Protein AF-A0A914CHH0-F1 (afdb_monomer)

Secondary structure (DSSP, 8-state):
---EEEEEEEEEE-SSSSS-EEEEEEEEETTSSEEEEEEESS-EEEEEEBSS-EEEEEEE--SSSEEEEEEEEEETTEEEEEEEEEE-----------------------

pLDDT: mean 72.58, std 15.63, range [42.34, 90.56]

Radius of gyration: 21.9 Å; Cα contacts (8 Å, |Δi|>4): 207; chains: 1; bounding box: 82×36×34 Å

Mean predicted aligned error: 11.81 Å

Nearest PDB structures (foldseek):
  5yow-assembly1_A  TM=8.477E-01  e=6.515E-06  Heartland virus
  7a4a-assembly1_A  TM=8.007E-01  e=4.940E-06  Ancylostoma ceylanicum
  6egu-assembly1_C  TM=7.907E-01  e=1.905E-04  Rift Valley fever virus
  6egu-assembly1_B  TM=7.911E-01  e=3.500E-04  Rift Valley fever virus
  8ilq-assembly1_B  TM=7.565E-01  e=2.654E-04  Severe fever with thrombocytopenia syndrome virus

Organism: NCBI:txid290746

Sequence (110 aa):
MNSCKLTTGKLEDCTRYKKGAVLLAICITDFGNTMFHVDCDSVFIGMVCDSTPIEKDIPLHFDESYVNENSIARCLAYSQEFSLKAYLHIVPKTILHRTTHKCNGAKRRD

Foldseek 3Di:
DWDWDKDWDAWDECPPDPFAIWIWIWIATPPAWWWKWKDKPQDIDIDTHGHDGDIDTDGDDDPDQWAWIWMWIDTDPDIDIDTHTDGYDDDPPDPPPPPPPPPPDDDDDD

Structure (mmCIF, N/CA/C/O backbone):
data_AF-A0A914CHH0-F1
#
_entry.id   AF-A0A914CHH0-F1
#
loop_
_atom_site.group_PDB
_atom_site.id
_atom_site.type_symbol
_atom_site.label_atom_id
_atom_site.label_alt_id
_atom_site.label_comp_id
_atom_site.label_asym_id
_atom_site.label_entity_id
_atom_site.label_seq_id
_atom_site.pdbx_PDB_ins_code
_atom_site.Cartn_x
_atom_site.Cartn_y
_atom_site.Cartn_z
_atom_site.occupancy
_atom_site.B_iso_or_equiv
_atom_site.auth_seq_id
_atom_site.auth_comp_id
_atom_site.auth_asym_id
_atom_site.auth_atom_id
_atom_site.pdbx_PDB_model_num
ATOM 1 N N . MET A 1 1 ? 18.769 -0.475 -15.862 1.00 45.31 1 MET A N 1
ATOM 2 C CA . MET A 1 1 ? 18.091 -1.016 -14.666 1.00 45.31 1 MET A CA 1
ATOM 3 C C . MET A 1 1 ? 16.700 -0.441 -14.698 1.00 45.31 1 MET A C 1
ATOM 5 O O . MET A 1 1 ? 16.580 0.762 -14.827 1.00 45.31 1 MET A O 1
ATOM 9 N N . ASN A 1 2 ? 15.696 -1.301 -14.698 1.00 52.78 2 ASN A N 1
ATOM 10 C CA . ASN A 1 2 ? 14.317 -0.945 -14.983 1.00 52.78 2 ASN A CA 1
ATOM 11 C C . ASN A 1 2 ? 13.552 -1.029 -13.670 1.00 52.78 2 ASN A C 1
ATOM 13 O O . ASN A 1 2 ? 13.123 -2.118 -13.337 1.00 52.78 2 ASN A O 1
ATOM 17 N N . SER A 1 3 ? 13.471 0.028 -12.867 1.00 64.88 3 SER A N 1
ATOM 18 C CA . SER A 1 3 ? 12.973 -0.126 -11.494 1.00 64.88 3 SER A CA 1
ATOM 19 C C . SER A 1 3 ? 11.561 0.419 -11.327 1.00 64.88 3 SER A C 1
ATOM 21 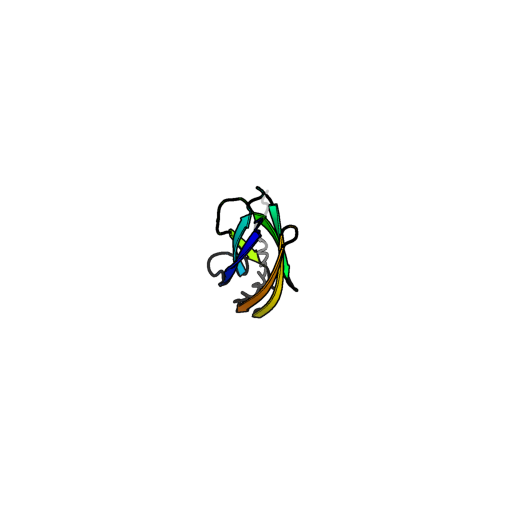O O . SER A 1 3 ? 11.239 1.501 -11.804 1.00 64.88 3 SER A O 1
ATOM 23 N N . CYS A 1 4 ? 10.716 -0.346 -10.640 1.00 64.75 4 CYS A N 1
ATOM 24 C CA . CYS A 1 4 ? 9.456 0.143 -10.102 1.00 64.75 4 CYS A CA 1
ATOM 25 C C . CYS A 1 4 ? 9.549 0.026 -8.585 1.00 64.75 4 CYS A C 1
ATOM 27 O O . CYS A 1 4 ? 9.773 -1.069 -8.063 1.00 64.75 4 CYS A O 1
ATOM 29 N N . LYS A 1 5 ? 9.466 1.155 -7.881 1.00 69.88 5 LYS A N 1
ATOM 30 C CA . LYS A 1 5 ? 9.661 1.199 -6.430 1.00 69.88 5 LYS A CA 1
ATOM 31 C C . LYS A 1 5 ? 8.420 1.761 -5.770 1.00 69.88 5 LYS A C 1
ATOM 33 O O . LYS A 1 5 ? 8.020 2.879 -6.083 1.00 69.88 5 LYS A O 1
ATOM 38 N N . LEU A 1 6 ? 7.879 1.004 -4.822 1.00 67.81 6 LEU A N 1
ATOM 39 C CA . LEU A 1 6 ? 6.895 1.498 -3.878 1.00 67.81 6 LEU A CA 1
ATOM 40 C C . LEU A 1 6 ? 7.596 1.795 -2.558 1.00 67.81 6 LEU A C 1
ATOM 42 O O . LEU A 1 6 ? 8.346 0.976 -2.030 1.00 67.81 6 LEU A O 1
ATOM 46 N N . THR A 1 7 ? 7.357 2.981 -2.021 1.00 68.50 7 THR A N 1
ATOM 47 C CA . THR A 1 7 ? 7.631 3.258 -0.613 1.00 68.50 7 THR A CA 1
ATOM 48 C C . THR A 1 7 ? 6.288 3.490 0.051 1.00 68.50 7 THR A C 1
ATOM 50 O O . THR A 1 7 ? 5.631 4.496 -0.209 1.00 68.50 7 THR A O 1
ATOM 53 N N . THR A 1 8 ? 5.856 2.518 0.849 1.00 62.53 8 THR A N 1
ATOM 54 C CA . THR A 1 8 ? 4.643 2.623 1.659 1.00 62.53 8 THR A CA 1
ATOM 55 C C . THR A 1 8 ? 4.938 3.510 2.862 1.00 62.53 8 THR A C 1
ATOM 57 O O . THR A 1 8 ? 5.848 3.232 3.644 1.00 62.53 8 THR A O 1
ATOM 60 N N . GLY A 1 9 ? 4.196 4.598 2.981 1.00 59.09 9 GLY A N 1
ATOM 61 C CA . GLY A 1 9 ? 4.167 5.482 4.130 1.00 59.09 9 GLY A CA 1
ATOM 62 C C . GLY A 1 9 ? 3.208 4.990 5.213 1.00 59.09 9 GLY A C 1
ATOM 63 O O . GLY A 1 9 ? 2.696 3.869 5.181 1.00 59.09 9 GLY A O 1
ATOM 64 N N . LYS A 1 10 ? 3.020 5.835 6.226 1.00 61.97 10 LYS A N 1
ATOM 65 C CA . LYS A 1 10 ? 2.214 5.530 7.410 1.00 61.97 10 LYS A CA 1
ATOM 66 C C . LYS A 1 10 ? 0.732 5.423 7.047 1.00 61.97 10 LYS A C 1
ATOM 68 O O . LYS A 1 10 ? 0.247 6.160 6.195 1.00 61.97 10 LYS A O 1
ATOM 73 N N . LEU A 1 11 ? 0.033 4.531 7.743 1.00 64.25 11 LEU A N 1
ATOM 74 C CA . LEU A 1 11 ? -1.422 4.546 7.832 1.00 64.25 11 LEU A CA 1
ATOM 75 C C . LEU A 1 11 ? -1.828 5.577 8.880 1.00 64.25 11 LEU A C 1
ATOM 77 O O . LEU A 1 11 ? -1.443 5.451 10.044 1.00 64.25 11 LEU A O 1
ATOM 81 N N . GLU A 1 12 ? -2.586 6.587 8.468 1.00 64.00 12 GLU A N 1
ATOM 82 C CA . GLU A 1 12 ? -3.092 7.616 9.375 1.00 64.00 12 GLU A CA 1
ATOM 83 C C . GLU A 1 12 ? -4.603 7.498 9.578 1.00 64.00 12 GLU A C 1
ATOM 85 O O . GLU A 1 12 ? -5.364 7.192 8.653 1.00 64.00 12 GLU A O 1
ATOM 90 N N . ASP A 1 13 ? -5.022 7.750 10.819 1.00 56.88 13 ASP A N 1
ATOM 91 C CA . ASP A 1 13 ? -6.421 7.776 11.219 1.00 56.88 13 ASP A CA 1
ATOM 92 C C . ASP A 1 13 ? -7.060 9.118 10.842 1.00 56.88 13 ASP A C 1
ATOM 94 O O . ASP A 1 13 ? -6.611 10.201 11.241 1.00 56.88 13 ASP A O 1
ATOM 98 N N . CYS A 1 14 ? -8.122 9.063 10.044 1.00 54.34 14 CYS A N 1
ATOM 99 C CA . CYS A 1 14 ? -8.774 10.248 9.522 1.00 54.34 14 CYS A CA 1
ATOM 100 C C . CYS A 1 14 ? -9.786 10.827 10.513 1.00 54.34 14 CYS A C 1
ATOM 102 O O . CYS A 1 14 ? -10.997 10.708 10.348 1.00 54.34 14 CYS A O 1
ATOM 104 N N . THR A 1 15 ? -9.307 11.622 11.467 1.00 44.28 15 THR A N 1
ATOM 105 C CA . THR A 1 15 ? -10.185 12.574 12.177 1.00 44.28 15 THR A CA 1
ATOM 106 C C . THR A 1 15 ? -10.683 13.711 11.266 1.00 44.28 15 THR A C 1
ATOM 108 O O . THR A 1 15 ? -11.690 14.348 11.573 1.00 44.28 15 THR A O 1
ATOM 111 N N . ARG A 1 16 ? -10.027 13.965 10.118 1.00 42.34 16 ARG A N 1
ATOM 112 C CA . ARG A 1 16 ? -10.378 15.049 9.170 1.00 42.34 16 ARG A CA 1
ATOM 113 C C . ARG A 1 16 ? -11.186 14.632 7.943 1.00 42.34 16 ARG A C 1
ATOM 115 O O . ARG A 1 16 ? -11.924 15.459 7.410 1.00 42.34 16 ARG A O 1
ATOM 122 N N . TYR A 1 17 ? -11.083 13.387 7.493 1.00 43.91 17 TYR A N 1
ATOM 123 C CA . TYR A 1 17 ? -11.809 12.902 6.323 1.00 43.91 17 TYR A CA 1
ATOM 124 C C . TYR A 1 17 ? -12.835 11.878 6.788 1.00 43.91 17 TYR A C 1
ATOM 126 O O . TYR A 1 17 ? -12.502 10.936 7.487 1.00 43.91 17 TYR A O 1
ATOM 134 N N . LYS A 1 18 ? -14.098 12.010 6.375 1.00 52.25 18 LYS A N 1
ATOM 135 C CA . LYS A 1 18 ? -15.151 10.994 6.593 1.00 52.25 18 LYS A CA 1
ATOM 136 C C . LYS A 1 18 ? -14.877 9.677 5.824 1.00 52.25 18 LYS A C 1
ATOM 138 O O . LYS A 1 18 ? -15.809 9.053 5.324 1.00 52.25 18 LYS A O 1
ATOM 143 N N . LYS A 1 19 ? -13.609 9.311 5.627 1.00 53.72 19 LYS A N 1
ATOM 144 C CA . LYS A 1 19 ? -13.100 8.295 4.707 1.00 53.72 19 LYS A CA 1
ATOM 145 C C . LYS A 1 19 ? -11.930 7.542 5.353 1.00 53.72 19 LYS A C 1
ATOM 147 O O . LYS A 1 19 ? -10.788 7.837 5.044 1.00 53.72 19 LYS A O 1
ATOM 152 N N . GLY A 1 20 ? -12.251 6.574 6.211 1.00 63.66 20 GLY A N 1
ATOM 153 C CA . GLY A 1 20 ? -11.388 5.432 6.547 1.00 63.66 20 GLY A CA 1
ATOM 154 C C . GLY A 1 20 ? -9.927 5.734 6.902 1.00 63.66 20 GLY A C 1
ATOM 155 O O . GLY A 1 20 ? -9.617 6.761 7.496 1.00 63.66 20 GLY A O 1
ATOM 156 N N . ALA A 1 21 ? -9.048 4.794 6.563 1.00 75.81 21 ALA A N 1
ATOM 157 C CA . ALA A 1 21 ? -7.606 4.918 6.743 1.00 75.81 21 ALA A CA 1
ATOM 158 C C . ALA A 1 21 ? -6.954 5.369 5.430 1.00 75.81 21 ALA A C 1
ATOM 160 O O . ALA A 1 21 ? -7.476 5.062 4.361 1.00 75.81 21 ALA A O 1
ATOM 161 N N . VAL A 1 22 ? -5.823 6.073 5.473 1.00 77.50 22 VAL A N 1
ATOM 162 C CA . VAL A 1 22 ? -5.115 6.505 4.252 1.00 77.50 22 VAL A CA 1
ATOM 163 C C . VAL A 1 22 ? -3.750 5.845 4.184 1.00 77.50 22 VAL A C 1
ATOM 165 O O . VAL A 1 22 ? -2.980 5.921 5.136 1.00 77.50 22 VAL A O 1
ATOM 168 N N . LEU A 1 23 ? -3.452 5.210 3.051 1.00 79.75 23 LEU A N 1
ATOM 169 C CA . LEU A 1 23 ? -2.111 4.757 2.713 1.00 79.75 23 LEU A CA 1
ATOM 170 C C . LEU A 1 23 ? -1.405 5.860 1.931 1.00 79.75 23 LEU A C 1
ATOM 172 O O . LEU A 1 23 ? -1.810 6.186 0.815 1.00 79.75 23 LEU A O 1
ATOM 176 N N . LEU A 1 24 ? -0.333 6.392 2.509 1.00 80.81 24 LEU A N 1
ATOM 177 C CA . LEU A 1 24 ? 0.609 7.243 1.792 1.00 80.81 24 LEU A CA 1
ATOM 178 C C . LEU A 1 24 ? 1.508 6.346 0.944 1.00 80.81 24 LEU A C 1
ATOM 180 O O . LEU A 1 24 ? 2.126 5.421 1.465 1.00 80.81 24 LEU A O 1
ATOM 184 N N . ALA A 1 25 ? 1.582 6.576 -0.359 1.00 80.25 25 ALA A N 1
ATOM 185 C CA . ALA A 1 25 ? 2.413 5.777 -1.250 1.00 80.25 25 ALA A CA 1
ATOM 186 C C . ALA A 1 25 ? 3.202 6.671 -2.202 1.00 80.25 25 ALA A C 1
ATOM 188 O O . ALA A 1 25 ? 2.628 7.507 -2.894 1.00 80.25 25 ALA A O 1
ATOM 189 N N . ILE A 1 26 ? 4.515 6.453 -2.281 1.00 83.06 26 ILE A N 1
ATOM 190 C CA . ILE A 1 26 ? 5.349 7.020 -3.344 1.00 83.06 26 ILE A CA 1
ATOM 191 C C . ILE A 1 26 ? 5.657 5.897 -4.319 1.00 83.06 26 ILE A C 1
ATOM 193 O O . ILE A 1 26 ? 6.270 4.895 -3.940 1.00 83.06 26 ILE A O 1
ATOM 197 N N . CYS A 1 27 ? 5.239 6.079 -5.567 1.00 82.25 27 CYS A N 1
ATOM 198 C CA . CYS A 1 27 ? 5.499 5.135 -6.639 1.00 82.25 27 CYS A CA 1
ATOM 199 C C . CYS A 1 27 ? 6.200 5.824 -7.810 1.00 82.25 27 CYS A C 1
ATOM 201 O O . CYS A 1 27 ? 5.752 6.876 -8.259 1.00 82.25 27 CYS A O 1
ATOM 203 N N . ILE A 1 28 ? 7.288 5.222 -8.293 1.00 84.00 28 ILE A N 1
ATOM 204 C CA . ILE A 1 28 ? 8.132 5.748 -9.377 1.00 84.00 28 ILE A CA 1
ATOM 205 C C . ILE A 1 28 ? 8.383 4.628 -10.385 1.00 84.00 28 ILE A C 1
ATOM 207 O O . ILE A 1 28 ? 8.636 3.488 -9.981 1.00 84.00 28 ILE A O 1
ATOM 211 N N . THR A 1 29 ? 8.338 4.952 -11.677 1.00 84.88 29 THR A N 1
ATOM 212 C CA . THR A 1 29 ? 8.648 4.031 -12.780 1.00 84.88 29 THR A CA 1
ATOM 213 C C . THR A 1 29 ? 9.426 4.731 -13.895 1.00 84.88 29 THR A C 1
ATOM 215 O O . THR A 1 29 ? 9.104 5.847 -14.298 1.00 84.88 29 THR A O 1
ATOM 218 N N . ASP A 1 30 ? 10.423 4.040 -14.445 1.00 84.25 30 ASP A N 1
ATOM 219 C CA . ASP A 1 30 ? 11.242 4.533 -15.562 1.00 84.25 30 ASP A CA 1
ATOM 220 C C . ASP A 1 30 ? 10.601 4.258 -16.944 1.00 84.25 30 ASP A C 1
ATOM 222 O O . ASP A 1 30 ? 11.146 4.632 -17.980 1.00 84.25 30 ASP A O 1
ATOM 226 N N . PHE A 1 31 ? 9.439 3.593 -16.977 1.00 78.44 31 PHE A N 1
ATOM 227 C CA . PHE A 1 31 ? 8.769 3.119 -18.200 1.00 78.44 31 PHE A CA 1
ATOM 228 C C . PHE A 1 31 ? 7.620 4.012 -18.692 1.00 78.44 31 PHE A C 1
ATOM 230 O O . PHE A 1 31 ? 6.874 3.626 -19.593 1.00 78.44 31 PHE A O 1
ATOM 237 N N . GLY A 1 32 ? 7.448 5.194 -18.096 1.00 82.19 32 GLY A N 1
ATOM 238 C CA . GLY A 1 32 ? 6.245 6.007 -18.274 1.00 82.19 32 GLY A CA 1
ATOM 239 C C . GLY A 1 32 ? 5.064 5.467 -17.463 1.00 82.19 32 GLY A C 1
ATOM 240 O O . GLY A 1 32 ? 5.240 4.674 -16.538 1.00 82.19 32 GLY A O 1
ATOM 241 N N . ASN A 1 33 ? 3.846 5.904 -17.790 1.00 85.81 33 ASN A N 1
ATOM 242 C CA . ASN A 1 33 ? 2.666 5.622 -16.969 1.00 85.81 33 ASN A CA 1
ATOM 243 C C . ASN A 1 33 ? 2.390 4.114 -16.855 1.00 85.81 33 ASN A C 1
ATOM 245 O O . ASN A 1 33 ? 1.989 3.472 -17.824 1.00 85.81 33 ASN A O 1
ATOM 249 N N . THR A 1 34 ? 2.577 3.556 -15.661 1.00 88.00 34 THR A N 1
ATOM 250 C CA . THR A 1 34 ? 2.472 2.115 -15.384 1.00 88.00 34 THR A CA 1
ATOM 251 C C . THR A 1 34 ? 1.475 1.867 -14.260 1.00 88.00 34 THR A C 1
ATOM 253 O O . THR A 1 34 ? 1.417 2.639 -13.309 1.00 88.00 34 THR A O 1
ATOM 256 N N . MET A 1 35 ? 0.686 0.795 -14.338 1.00 88.81 35 MET A N 1
ATOM 257 C CA . MET A 1 35 ? -0.220 0.420 -13.251 1.00 88.81 35 MET A CA 1
ATOM 258 C C . MET A 1 35 ? 0.514 -0.360 -12.164 1.00 88.81 35 MET A C 1
ATOM 260 O O . MET A 1 35 ? 1.224 -1.326 -12.449 1.00 88.81 35 MET A O 1
ATOM 264 N N . PHE A 1 36 ? 0.289 0.043 -10.923 1.00 87.75 36 PHE A N 1
ATOM 265 C CA . PHE A 1 36 ? 0.799 -0.595 -9.727 1.00 87.75 36 PHE A CA 1
ATOM 266 C C . PHE A 1 36 ? -0.373 -1.133 -8.922 1.00 87.75 36 PHE A C 1
ATOM 268 O O . PHE A 1 36 ? -1.329 -0.407 -8.649 1.00 87.75 36 PHE A O 1
ATOM 275 N N . HIS A 1 37 ? -0.293 -2.403 -8.548 1.00 89.81 37 HIS A N 1
ATOM 276 C CA . HIS A 1 37 ? -1.313 -3.072 -7.757 1.00 89.81 37 HIS A CA 1
ATOM 277 C C . HIS A 1 37 ? -0.779 -3.351 -6.360 1.00 89.81 37 HIS A C 1
ATOM 279 O O . HIS A 1 37 ? 0.344 -3.825 -6.210 1.00 89.81 37 HIS A O 1
ATOM 285 N N . VAL A 1 38 ? -1.574 -3.071 -5.340 1.00 87.69 38 VAL A N 1
ATOM 286 C CA . VAL A 1 38 ? -1.306 -3.495 -3.968 1.00 87.69 38 VAL A CA 1
ATOM 287 C C . VAL A 1 38 ? -2.417 -4.450 -3.579 1.00 87.69 38 VAL A C 1
ATOM 289 O O . VAL A 1 38 ? -3.591 -4.090 -3.636 1.00 87.69 38 VAL A O 1
ATOM 292 N N . ASP A 1 39 ? -2.017 -5.663 -3.236 1.00 89.88 39 ASP A N 1
ATOM 293 C CA . ASP A 1 39 ? -2.896 -6.764 -2.874 1.00 89.88 39 ASP A CA 1
ATOM 294 C C . ASP A 1 39 ? -2.686 -7.068 -1.388 1.00 89.88 39 ASP A C 1
ATOM 296 O O . ASP A 1 39 ? -1.594 -7.479 -0.989 1.00 89.88 39 ASP A O 1
ATOM 300 N N . CYS A 1 40 ? -3.692 -6.776 -0.571 1.00 85.75 40 CYS A N 1
ATOM 301 C CA . CYS A 1 40 ? -3.753 -7.099 0.851 1.00 85.75 40 CYS A CA 1
ATOM 302 C C . CYS A 1 40 ? -4.895 -8.098 1.078 1.00 85.75 40 CYS A C 1
ATOM 304 O O . CYS A 1 40 ? -5.794 -8.209 0.246 1.00 85.75 40 CYS A O 1
ATOM 306 N N . ASP A 1 41 ? -4.914 -8.765 2.231 1.00 86.19 41 ASP A N 1
ATOM 307 C CA . ASP A 1 41 ? -5.957 -9.746 2.551 1.00 86.19 41 ASP A CA 1
ATOM 308 C C . ASP A 1 41 ? -7.370 -9.130 2.531 1.00 86.19 41 ASP A C 1
ATOM 310 O O . ASP A 1 41 ? -8.320 -9.772 2.079 1.00 86.19 41 ASP A O 1
ATOM 314 N N . SER A 1 42 ? -7.516 -7.878 2.985 1.00 82.56 42 SER A N 1
ATOM 315 C CA . SER A 1 42 ? -8.812 -7.184 3.034 1.00 82.56 42 SER A CA 1
ATOM 316 C C . SER A 1 42 ? -9.036 -6.151 1.927 1.00 82.56 42 SER A C 1
ATOM 318 O O . SER A 1 42 ? -10.183 -5.779 1.660 1.00 82.56 42 SER A O 1
ATOM 320 N N . VAL A 1 43 ? -7.974 -5.665 1.274 1.00 82.75 43 VAL A N 1
ATOM 321 C CA . VAL A 1 43 ? -8.057 -4.547 0.321 1.00 82.75 43 VAL A CA 1
ATOM 322 C C . VAL A 1 43 ? -7.216 -4.772 -0.929 1.00 82.75 43 VAL A C 1
ATOM 324 O O . VAL A 1 43 ? -6.061 -5.179 -0.867 1.00 82.75 43 VAL A O 1
ATOM 327 N N . PHE A 1 44 ? -7.779 -4.399 -2.078 1.00 87.38 44 PHE A N 1
ATOM 328 C CA . PHE A 1 44 ? -7.066 -4.340 -3.350 1.00 87.38 44 PHE A CA 1
ATOM 329 C C . PHE A 1 44 ? -7.027 -2.902 -3.865 1.00 87.38 44 PHE A C 1
ATOM 331 O O . PHE A 1 44 ? -8.051 -2.216 -3.916 1.00 87.38 44 PHE A O 1
ATOM 338 N N . ILE A 1 45 ? -5.846 -2.448 -4.277 1.00 87.12 45 ILE A N 1
ATOM 339 C CA . ILE A 1 45 ? -5.599 -1.071 -4.699 1.00 87.12 45 ILE A CA 1
ATOM 340 C C . ILE A 1 45 ? -4.905 -1.069 -6.058 1.00 87.12 45 ILE A C 1
ATOM 342 O O . ILE A 1 45 ? -3.908 -1.760 -6.249 1.00 87.12 45 ILE A O 1
ATOM 346 N N . GLY A 1 46 ? -5.375 -0.226 -6.978 1.00 88.00 46 GLY A N 1
ATOM 347 C CA . GLY A 1 46 ? -4.663 0.116 -8.209 1.00 88.00 46 GLY A CA 1
ATOM 348 C C . GLY A 1 46 ? -4.269 1.592 -8.223 1.00 88.00 46 GLY A C 1
ATOM 349 O O . GLY A 1 46 ? -5.104 2.454 -7.950 1.00 88.00 46 GLY A O 1
ATOM 350 N N . MET A 1 47 ? -3.017 1.900 -8.561 1.00 86.88 47 MET A N 1
ATOM 351 C CA . MET A 1 47 ? -2.544 3.271 -8.764 1.00 86.88 47 MET A CA 1
ATOM 352 C C . MET A 1 47 ? -1.684 3.379 -10.026 1.00 86.88 47 MET A C 1
ATOM 354 O O . MET A 1 47 ? -0.867 2.509 -10.311 1.00 86.88 47 MET A O 1
ATOM 358 N N . VAL A 1 48 ? -1.838 4.465 -10.785 1.00 87.75 48 VAL A N 1
ATOM 359 C CA . VAL A 1 48 ? -0.913 4.787 -11.885 1.00 87.75 48 VAL A CA 1
ATOM 360 C C . VAL A 1 48 ? 0.367 5.352 -11.278 1.00 87.75 48 VAL A C 1
ATOM 362 O O . VAL A 1 48 ? 0.289 6.282 -10.482 1.00 87.75 48 VAL A O 1
ATOM 365 N N . CYS A 1 49 ? 1.525 4.851 -11.672 1.00 86.44 49 CYS A N 1
ATOM 366 C CA . CYS A 1 49 ? 2.829 5.428 -11.371 1.00 86.44 49 CYS A CA 1
ATOM 367 C C . CYS A 1 49 ? 3.394 6.083 -12.618 1.00 86.44 49 CYS A C 1
ATOM 369 O O . CYS A 1 49 ? 3.154 5.608 -13.727 1.00 86.44 49 CYS A O 1
ATOM 371 N N . ASP A 1 50 ? 4.159 7.145 -12.430 1.00 86.75 50 ASP A N 1
ATOM 372 C CA . ASP A 1 50 ? 4.844 7.860 -13.495 1.00 86.75 50 ASP A CA 1
ATOM 373 C C . ASP A 1 50 ? 6.329 8.037 -13.128 1.00 86.75 50 ASP A C 1
ATOM 375 O O . ASP A 1 50 ? 6.825 7.469 -12.149 1.00 86.75 50 ASP A O 1
ATOM 379 N N . SER A 1 51 ? 7.065 8.775 -13.954 1.00 85.25 51 SER A N 1
ATOM 380 C CA . SER A 1 51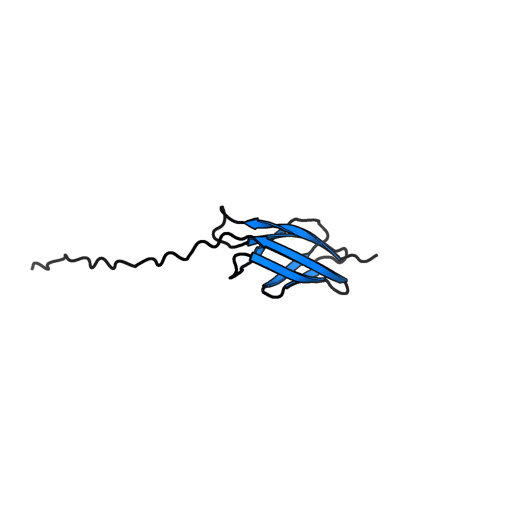 ? 8.489 9.043 -13.738 1.00 85.25 51 SER A CA 1
ATOM 381 C C . SER A 1 51 ? 8.761 10.073 -12.638 1.00 85.25 51 SER A C 1
ATOM 383 O O . SER A 1 51 ? 9.919 10.371 -12.350 1.00 85.25 51 SER A O 1
ATOM 385 N N . THR A 1 52 ? 7.728 10.674 -12.045 1.00 83.44 52 THR A N 1
ATOM 386 C CA . THR A 1 52 ? 7.852 11.688 -11.002 1.00 83.44 52 THR A CA 1
ATOM 387 C C . THR A 1 52 ? 7.485 11.088 -9.640 1.00 83.44 52 THR A C 1
ATOM 389 O O . THR A 1 52 ? 6.395 10.552 -9.459 1.00 83.44 52 THR A O 1
ATOM 392 N N . PRO A 1 53 ? 8.362 11.186 -8.626 1.00 79.12 53 PRO A N 1
ATOM 393 C CA . PRO A 1 53 ? 8.027 10.768 -7.271 1.00 79.12 53 PRO A CA 1
ATOM 394 C C . PRO A 1 53 ? 6.961 11.690 -6.681 1.00 79.12 53 PRO A C 1
ATOM 396 O O . PRO A 1 53 ? 7.274 12.750 -6.143 1.00 79.12 53 PRO A O 1
ATOM 399 N N . ILE A 1 54 ? 5.701 11.284 -6.785 1.00 78.50 54 ILE A N 1
ATOM 400 C CA . ILE A 1 54 ? 4.569 11.980 -6.177 1.00 78.50 54 ILE A CA 1
ATOM 401 C C . ILE A 1 54 ? 3.996 11.083 -5.085 1.00 78.50 54 ILE A C 1
ATOM 403 O O . ILE A 1 54 ? 3.696 9.912 -5.326 1.00 78.50 54 ILE A O 1
ATOM 407 N N . GLU A 1 55 ? 3.855 11.642 -3.886 1.00 82.50 55 GLU A N 1
ATOM 408 C CA . GLU A 1 55 ? 3.130 11.001 -2.794 1.00 82.50 55 GLU A CA 1
ATOM 409 C C . GLU A 1 55 ? 1.632 11.001 -3.104 1.00 82.50 55 GLU A C 1
ATOM 411 O O . GLU A 1 55 ? 1.063 12.014 -3.520 1.00 82.50 55 GLU A O 1
ATOM 416 N N . LYS A 1 56 ? 1.005 9.837 -2.952 1.00 81.44 56 LYS A N 1
ATOM 417 C CA . LYS A 1 56 ? -0.417 9.635 -3.212 1.00 81.44 56 LYS A CA 1
ATOM 418 C C . LYS A 1 56 ? -1.116 9.186 -1.945 1.00 81.44 56 LYS A C 1
ATOM 420 O O . LYS A 1 56 ? -0.711 8.199 -1.333 1.00 81.44 56 LYS A O 1
ATOM 425 N N . ASP A 1 57 ? -2.209 9.873 -1.645 1.00 82.00 57 ASP A N 1
ATOM 426 C CA . ASP A 1 57 ? -3.129 9.530 -0.570 1.00 82.00 57 ASP A CA 1
ATOM 427 C C . ASP A 1 57 ? -4.158 8.540 -1.105 1.00 82.00 57 ASP A C 1
ATOM 429 O O . ASP A 1 57 ? -5.028 8.897 -1.909 1.00 82.00 57 ASP A O 1
ATOM 433 N N . ILE A 1 58 ? -4.066 7.286 -0.671 1.00 81.06 58 ILE A N 1
ATOM 434 C CA . ILE A 1 58 ? -4.978 6.242 -1.123 1.00 81.06 58 ILE A CA 1
ATOM 435 C C . ILE A 1 58 ? -5.939 5.878 0.008 1.00 81.06 58 ILE A C 1
ATOM 437 O O . ILE A 1 58 ? -5.504 5.307 1.011 1.00 81.06 58 ILE A O 1
ATOM 441 N N . PRO A 1 59 ? -7.240 6.202 -0.116 1.00 78.31 59 PRO A N 1
ATOM 442 C CA . PRO A 1 59 ? -8.210 5.869 0.912 1.00 78.31 59 PRO A CA 1
ATOM 443 C C . PRO A 1 59 ? -8.469 4.362 0.924 1.00 78.31 59 PRO A C 1
ATOM 445 O O . PRO A 1 59 ? -8.803 3.768 -0.101 1.00 78.31 59 PRO A O 1
ATOM 448 N N . LEU A 1 60 ? -8.372 3.775 2.108 1.00 79.88 60 LEU A N 1
ATOM 449 C CA . LEU A 1 60 ? -8.625 2.374 2.396 1.00 79.88 60 LEU A CA 1
ATOM 450 C C . LEU A 1 60 ? -9.796 2.234 3.355 1.00 79.88 60 LEU A C 1
ATOM 452 O O . LEU A 1 60 ? -10.025 3.061 4.245 1.00 79.88 60 LEU A O 1
ATOM 456 N N . HIS A 1 61 ? -10.553 1.164 3.149 1.00 77.62 61 HIS A N 1
ATOM 457 C CA . HIS A 1 61 ? -11.666 0.804 4.001 1.00 77.62 61 HIS A CA 1
ATOM 458 C C . HIS A 1 61 ? -11.348 -0.505 4.703 1.00 77.62 61 HIS A C 1
ATOM 460 O O . HIS A 1 61 ? -11.022 -1.485 4.045 1.00 77.62 61 HIS A O 1
ATOM 466 N N . PHE A 1 62 ? -11.459 -0.489 6.025 1.00 77.81 62 PHE A N 1
ATOM 467 C CA . PHE A 1 62 ? -11.293 -1.652 6.880 1.00 77.81 62 PHE A CA 1
ATOM 468 C C . PHE A 1 62 ? -12.529 -1.762 7.768 1.00 77.81 62 PHE A C 1
ATOM 470 O O . PHE A 1 62 ? -13.023 -0.744 8.265 1.00 77.81 62 PHE A O 1
ATOM 477 N N . ASP A 1 63 ? -13.012 -2.987 7.962 1.00 75.00 63 ASP A N 1
ATOM 478 C CA . ASP A 1 63 ? -14.110 -3.287 8.888 1.00 75.00 63 ASP A CA 1
ATOM 479 C C . ASP A 1 63 ? -13.614 -3.470 10.333 1.00 75.00 63 ASP A C 1
ATOM 481 O O . ASP A 1 63 ? -14.395 -3.403 11.284 1.00 75.00 63 ASP A O 1
ATOM 485 N N . GLU A 1 64 ? -12.305 -3.666 10.505 1.00 79.25 64 GLU A N 1
ATOM 486 C CA . GLU A 1 64 ? -11.656 -3.917 11.787 1.00 79.25 64 GLU A CA 1
ATOM 487 C C . GLU A 1 64 ? -10.891 -2.690 12.296 1.00 79.25 64 GLU A C 1
ATOM 489 O O . GLU A 1 64 ? -10.334 -1.897 11.537 1.00 79.25 64 GLU A O 1
ATOM 494 N N . SER A 1 65 ? -10.852 -2.529 13.622 1.00 77.94 65 SER A N 1
ATOM 495 C CA . SER A 1 65 ? -10.136 -1.428 14.279 1.00 77.94 65 SER A CA 1
ATOM 496 C C . SER A 1 65 ? -8.631 -1.665 14.360 1.00 77.94 65 SER A C 1
ATOM 498 O O . SER A 1 65 ? -7.885 -0.771 14.747 1.00 77.94 65 SER A O 1
ATOM 500 N N . TYR A 1 66 ? -8.170 -2.878 14.068 1.00 83.75 66 TYR A N 1
ATOM 501 C CA . TYR A 1 66 ? -6.759 -3.221 14.038 1.00 83.75 66 TYR A CA 1
ATOM 502 C C . TYR A 1 66 ? -6.451 -3.915 12.720 1.00 83.75 66 TYR A C 1
ATOM 504 O O . TYR A 1 66 ? -7.050 -4.934 12.407 1.00 83.75 66 TYR A O 1
ATOM 512 N N . VAL A 1 67 ? -5.514 -3.351 11.968 1.00 83.62 67 VAL A N 1
ATOM 513 C CA . VAL A 1 67 ? -5.047 -3.885 10.691 1.00 83.62 67 VAL A CA 1
ATOM 514 C C . VAL A 1 67 ? -3.653 -4.445 10.913 1.00 83.62 67 VAL A C 1
ATOM 516 O O . VAL A 1 67 ? -2.769 -3.740 11.409 1.00 83.62 67 VAL A O 1
ATOM 519 N N . ASN A 1 68 ? -3.458 -5.709 10.557 1.00 89.00 68 ASN A N 1
ATOM 520 C CA . ASN A 1 68 ? -2.161 -6.375 10.559 1.00 89.00 68 ASN A CA 1
ATOM 521 C C . ASN A 1 68 ? -2.150 -7.441 9.464 1.00 89.00 68 ASN A C 1
ATOM 523 O O . ASN A 1 68 ? -2.427 -8.609 9.725 1.00 89.00 68 ASN A O 1
ATOM 527 N N . GLU A 1 69 ? -1.846 -7.011 8.247 1.00 88.25 69 GLU A N 1
ATOM 528 C CA . GLU A 1 69 ? -1.931 -7.843 7.048 1.00 88.25 69 GLU A CA 1
ATOM 529 C C . GLU A 1 69 ? -0.588 -7.890 6.331 1.00 88.25 69 GLU A C 1
ATOM 531 O O . GLU A 1 69 ? 0.193 -6.933 6.368 1.00 88.25 69 GLU A O 1
ATOM 536 N N . ASN A 1 70 ? -0.320 -9.011 5.667 1.00 90.56 70 ASN A N 1
ATOM 537 C CA . ASN A 1 70 ? 0.782 -9.094 4.722 1.00 90.56 70 ASN A CA 1
ATOM 538 C C . ASN A 1 70 ? 0.263 -8.711 3.342 1.00 90.56 70 ASN A C 1
ATOM 540 O O . ASN A 1 70 ? -0.790 -9.163 2.907 1.00 90.56 70 ASN A O 1
ATOM 544 N N . SER A 1 71 ? 1.021 -7.871 2.660 1.00 89.25 71 SER A N 1
ATOM 545 C CA . SER A 1 71 ? 0.598 -7.235 1.426 1.00 89.25 71 SER A CA 1
ATOM 546 C C . SER A 1 71 ? 1.666 -7.408 0.362 1.00 89.25 71 SER A C 1
ATOM 548 O O . SER A 1 71 ? 2.868 -7.368 0.644 1.00 89.25 71 SER A O 1
ATOM 550 N N . ILE A 1 72 ? 1.228 -7.573 -0.882 1.00 90.12 72 ILE A N 1
ATOM 551 C CA . ILE A 1 72 ? 2.107 -7.702 -2.038 1.00 90.12 72 ILE A CA 1
ATOM 552 C C . ILE A 1 72 ? 1.849 -6.542 -2.988 1.00 90.12 72 I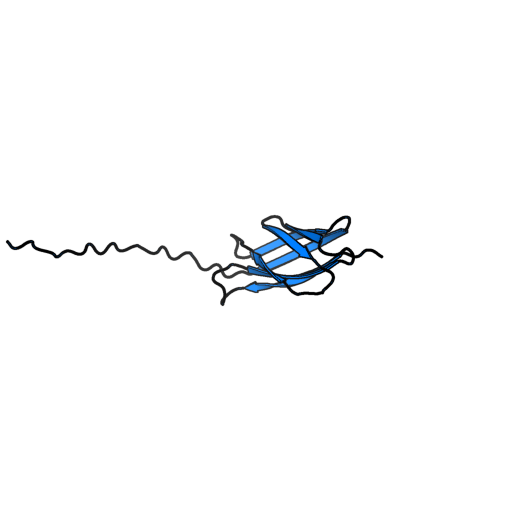LE A C 1
ATOM 554 O O . ILE A 1 72 ? 0.773 -6.367 -3.553 1.00 90.12 72 ILE A O 1
ATOM 558 N N . ALA A 1 73 ? 2.895 -5.764 -3.194 1.00 86.44 73 ALA A N 1
ATOM 559 C CA . ALA A 1 73 ? 2.969 -4.659 -4.120 1.00 86.44 73 ALA A CA 1
ATOM 560 C C . ALA A 1 73 ? 3.521 -5.174 -5.460 1.00 86.44 73 ALA A C 1
ATOM 562 O O . ALA A 1 73 ? 4.609 -5.744 -5.490 1.00 86.44 73 ALA A O 1
ATOM 563 N N . ARG A 1 74 ? 2.794 -5.013 -6.570 1.00 88.75 74 ARG A N 1
ATOM 564 C CA . ARG A 1 74 ? 3.157 -5.542 -7.895 1.00 88.75 74 ARG A CA 1
ATOM 565 C C . ARG A 1 74 ? 3.164 -4.459 -8.965 1.00 88.75 74 ARG A C 1
ATOM 567 O O . ARG A 1 74 ? 2.216 -3.688 -9.097 1.00 88.75 74 ARG A O 1
ATOM 574 N N . CYS A 1 75 ? 4.204 -4.474 -9.789 1.00 85.81 75 CYS A N 1
ATOM 575 C CA . CYS A 1 75 ? 4.387 -3.574 -10.920 1.00 85.81 75 CYS A CA 1
ATOM 576 C C . CYS A 1 75 ? 5.213 -4.260 -12.005 1.00 85.81 75 CYS A C 1
ATOM 578 O O . CYS A 1 75 ? 6.404 -4.508 -11.820 1.00 85.81 75 CYS A O 1
ATOM 580 N N . LEU A 1 76 ? 4.597 -4.562 -13.151 1.00 84.00 76 LEU A N 1
ATOM 581 C CA . LEU A 1 76 ? 5.233 -5.339 -14.223 1.00 84.00 76 LEU A CA 1
ATOM 582 C C . LEU A 1 76 ? 5.815 -6.663 -13.678 1.00 84.00 76 LEU A C 1
ATOM 584 O O . LEU A 1 76 ? 5.073 -7.476 -13.136 1.00 84.00 76 LEU A O 1
ATOM 588 N N . ALA A 1 77 ? 7.129 -6.870 -13.810 1.00 83.56 77 ALA A N 1
ATOM 589 C CA . ALA A 1 77 ? 7.849 -8.034 -13.289 1.00 83.56 77 ALA A CA 1
ATOM 590 C C . ALA A 1 77 ? 8.355 -7.857 -11.842 1.00 83.56 77 ALA A C 1
ATOM 592 O O . ALA A 1 77 ? 8.986 -8.763 -11.303 1.00 83.56 77 ALA A O 1
ATOM 593 N N . TYR A 1 78 ? 8.115 -6.700 -11.218 1.00 84.25 78 TYR A N 1
ATOM 594 C CA . TYR A 1 78 ? 8.527 -6.417 -9.846 1.00 84.25 78 TYR A CA 1
ATOM 595 C C . TYR A 1 78 ? 7.409 -6.745 -8.865 1.00 84.25 78 TYR A C 1
ATOM 597 O O . TYR A 1 78 ? 6.268 -6.308 -9.028 1.00 84.25 78 TYR A O 1
ATOM 605 N N . SER A 1 79 ? 7.769 -7.472 -7.813 1.00 87.75 79 SER A N 1
ATOM 606 C CA . SER A 1 79 ? 6.926 -7.716 -6.651 1.00 87.75 79 SER A CA 1
ATOM 607 C C . SER A 1 79 ? 7.689 -7.382 -5.376 1.00 87.75 79 SER A C 1
ATO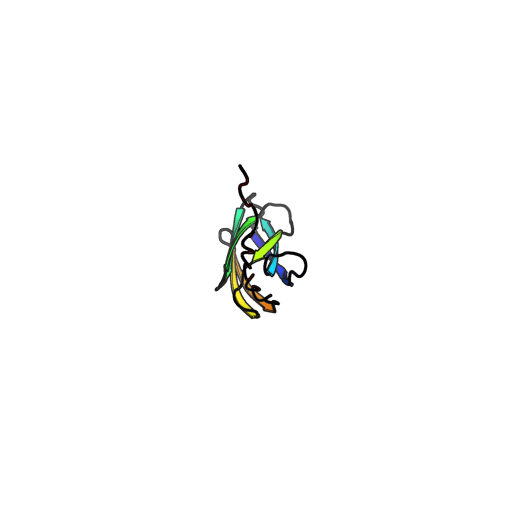M 609 O O . SER A 1 79 ? 8.859 -7.741 -5.242 1.00 87.75 79 SER A O 1
ATOM 611 N N . GLN A 1 80 ? 7.022 -6.729 -4.435 1.00 87.81 80 GLN A N 1
ATOM 612 C CA . GLN A 1 80 ? 7.561 -6.391 -3.127 1.00 87.81 80 GLN A CA 1
ATOM 613 C C . GLN A 1 80 ? 6.550 -6.770 -2.053 1.00 87.81 80 GLN A C 1
ATOM 615 O O . GLN A 1 80 ? 5.401 -6.341 -2.104 1.00 87.81 80 GLN A O 1
ATOM 620 N N . GLU A 1 81 ? 6.987 -7.546 -1.072 1.00 89.50 81 GLU A N 1
ATOM 621 C CA . GLU A 1 81 ? 6.183 -7.855 0.107 1.00 89.50 81 GLU A CA 1
ATOM 622 C C . GLU A 1 81 ? 6.402 -6.794 1.186 1.00 89.50 81 GLU A C 1
ATOM 624 O O . GLU A 1 81 ? 7.514 -6.287 1.367 1.00 89.50 81 GLU A O 1
ATOM 629 N N . PHE A 1 82 ? 5.340 -6.451 1.906 1.00 85.31 82 PHE A N 1
ATOM 630 C CA . PHE A 1 82 ? 5.388 -5.574 3.070 1.00 85.31 82 PHE A CA 1
ATOM 631 C C . PHE A 1 82 ? 4.247 -5.915 4.032 1.00 85.31 82 PHE A C 1
ATOM 633 O O . PHE A 1 82 ? 3.289 -6.580 3.653 1.00 85.31 82 PHE A O 1
ATOM 640 N N . SER A 1 83 ? 4.338 -5.468 5.285 1.00 85.62 83 SER A N 1
ATOM 641 C CA . SER A 1 83 ? 3.247 -5.641 6.249 1.00 85.62 83 SER A CA 1
ATOM 642 C C . SER A 1 83 ? 2.548 -4.315 6.500 1.00 85.62 83 SER A C 1
ATOM 644 O O . SER A 1 83 ? 3.188 -3.325 6.866 1.00 85.62 83 SER A O 1
ATOM 646 N N . LEU A 1 84 ? 1.230 -4.318 6.355 1.00 83.94 84 LEU A N 1
ATOM 647 C CA . LEU A 1 84 ? 0.370 -3.189 6.642 1.00 83.94 84 LEU A CA 1
ATOM 648 C C . LEU A 1 84 ? -0.106 -3.278 8.096 1.00 83.94 84 LEU A C 1
ATOM 650 O O . LEU A 1 84 ? -0.796 -4.224 8.468 1.00 83.94 84 LEU A O 1
ATOM 654 N N . LYS A 1 85 ? 0.294 -2.312 8.934 1.00 84.31 85 LYS A N 1
ATOM 655 C CA . LYS A 1 85 ? -0.026 -2.307 10.370 1.00 84.31 85 LYS A CA 1
ATOM 656 C C . LYS A 1 85 ? -0.590 -0.966 10.815 1.00 84.31 85 LYS A C 1
ATOM 658 O O . LYS A 1 85 ? 0.092 0.048 10.677 1.00 84.31 85 LYS A O 1
ATOM 663 N N . ALA A 1 86 ? -1.788 -0.967 11.398 1.00 80.06 86 ALA A N 1
ATOM 664 C CA . ALA A 1 86 ? -2.400 0.231 11.970 1.00 80.06 86 ALA A CA 1
ATOM 665 C C . ALA A 1 86 ? -3.463 -0.078 13.025 1.00 80.06 86 ALA A C 1
ATOM 667 O O . ALA A 1 86 ? -4.077 -1.139 13.021 1.00 80.06 86 ALA A O 1
ATOM 668 N N . TYR A 1 87 ? -3.707 0.900 13.895 1.00 78.50 87 TYR A N 1
ATOM 669 C CA . TYR A 1 87 ? -4.889 0.959 14.750 1.00 78.50 87 TYR A CA 1
ATOM 670 C C . TYR A 1 87 ? -5.791 2.081 14.238 1.00 78.50 87 TYR A C 1
ATOM 672 O O . TYR A 1 87 ? -5.313 3.194 14.025 1.00 78.50 87 TYR A O 1
ATOM 680 N N . LEU A 1 88 ? -7.068 1.774 14.028 1.00 75.44 88 LEU A N 1
ATOM 681 C CA . LEU A 1 88 ? -8.070 2.654 13.440 1.00 75.44 88 LEU A CA 1
ATOM 682 C C . LEU A 1 88 ? -9.203 2.908 14.437 1.00 75.44 88 LEU A C 1
ATOM 684 O O . LEU A 1 88 ? -9.780 1.977 15.007 1.00 75.44 88 LEU A O 1
ATOM 688 N N . HIS A 1 89 ? -9.575 4.171 14.611 1.00 69.25 89 HIS A N 1
ATOM 689 C CA . HIS A 1 89 ? -10.751 4.568 15.366 1.00 69.25 89 HIS A 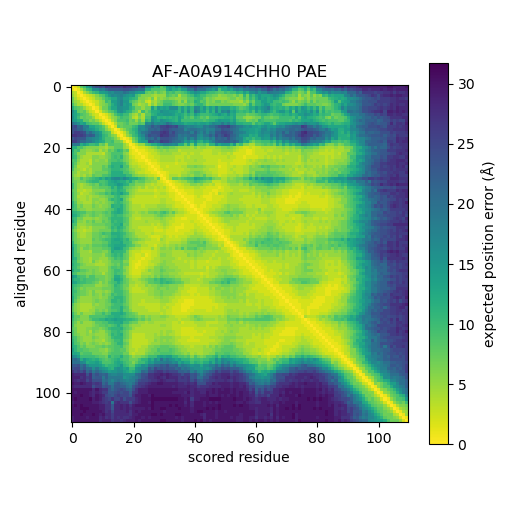CA 1
ATOM 690 C C . HIS A 1 89 ? -12.009 4.387 14.511 1.00 69.25 89 HIS A C 1
ATOM 692 O O 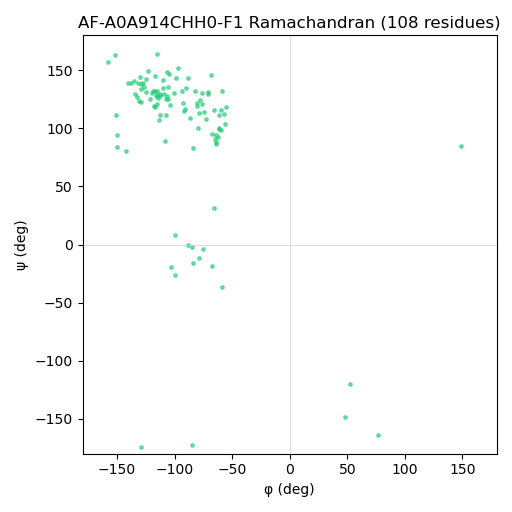. HIS A 1 89 ? -12.375 5.226 13.687 1.00 69.25 89 HIS A O 1
ATOM 698 N N . ILE A 1 90 ? -12.730 3.291 14.745 1.00 65.12 90 ILE A N 1
ATOM 699 C CA . ILE A 1 90 ? -14.046 3.088 14.137 1.00 65.12 90 ILE A CA 1
ATOM 700 C C . ILE A 1 90 ? -15.057 3.987 14.848 1.00 65.12 90 ILE A C 1
ATOM 702 O O . ILE A 1 90 ? -15.379 3.784 16.019 1.00 65.12 90 ILE A O 1
ATOM 706 N N . VAL A 1 91 ? -15.606 4.965 14.126 1.00 62.06 91 VAL A N 1
ATOM 70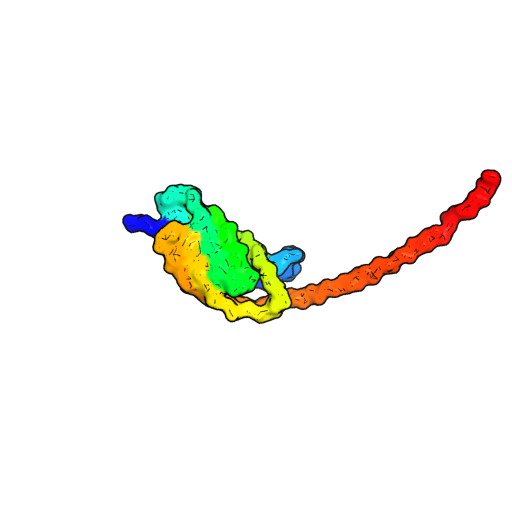7 C CA . VAL A 1 91 ? -16.774 5.715 14.595 1.00 62.06 91 VAL A CA 1
ATOM 708 C C . VAL A 1 91 ? -18.012 4.851 14.341 1.00 62.06 91 VAL A C 1
ATOM 710 O O . VAL A 1 91 ? -18.342 4.606 13.175 1.00 62.06 91 VAL A O 1
ATOM 713 N N . PRO A 1 92 ? -18.717 4.368 15.383 1.00 56.34 92 PRO A N 1
ATOM 714 C CA . PRO A 1 92 ? -19.924 3.581 15.182 1.00 56.34 92 PRO A CA 1
ATOM 715 C C . PRO A 1 92 ? -20.929 4.411 14.385 1.00 56.34 92 PRO A C 1
ATOM 717 O O . PRO A 1 92 ? -21.168 5.580 14.701 1.00 56.34 92 PRO A O 1
ATOM 720 N N . LYS A 1 93 ? -21.517 3.812 13.339 1.00 56.31 93 LYS A N 1
ATOM 721 C CA . LYS A 1 93 ? -22.618 4.430 12.593 1.00 56.31 93 LYS A CA 1
ATOM 722 C C . LYS A 1 93 ? -23.716 4.751 13.600 1.00 56.31 93 LYS A C 1
ATOM 724 O O . LYS A 1 93 ? -24.429 3.855 14.048 1.00 56.31 93 LYS A O 1
ATOM 729 N N . THR A 1 94 ? -23.852 6.018 13.974 1.00 54.00 94 THR A N 1
ATOM 730 C CA . THR A 1 94 ? -25.011 6.464 14.731 1.00 54.00 94 THR A CA 1
ATOM 731 C C . THR A 1 94 ? -26.223 6.156 13.870 1.00 54.00 94 THR A C 1
ATOM 733 O O . THR A 1 94 ? -26.358 6.655 12.752 1.00 54.00 94 THR A O 1
ATOM 736 N N . ILE 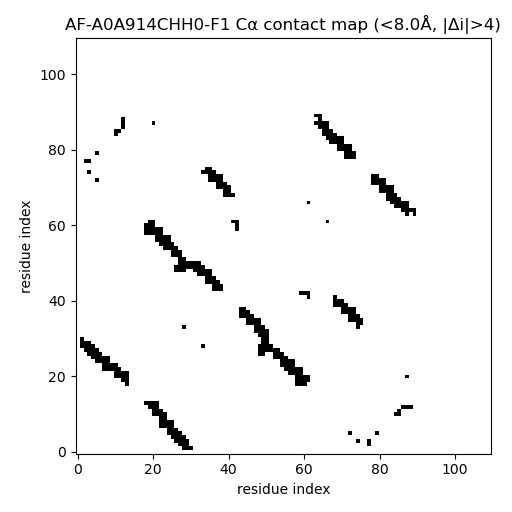A 1 95 ? -27.081 5.263 14.364 1.00 52.31 95 ILE A N 1
ATOM 737 C CA . ILE A 1 95 ? -28.383 5.016 13.763 1.00 52.31 95 ILE A CA 1
ATOM 738 C C . ILE A 1 95 ? -29.108 6.353 13.857 1.00 52.31 95 ILE A C 1
ATOM 740 O O . ILE A 1 95 ? -29.581 6.749 14.921 1.00 52.31 95 ILE A O 1
ATOM 744 N N . LEU A 1 96 ? -29.134 7.089 12.749 1.00 46.69 96 LEU A N 1
ATOM 745 C CA . LEU A 1 96 ? -29.971 8.263 12.593 1.00 46.69 96 LEU A CA 1
ATOM 746 C C . LEU A 1 96 ? -31.406 7.742 12.652 1.00 46.69 96 LEU A C 1
ATOM 748 O O . LEU A 1 96 ? -31.976 7.320 11.646 1.00 46.69 96 LEU A O 1
ATOM 752 N N . HIS A 1 97 ? -31.978 7.699 13.856 1.00 44.34 97 HIS A N 1
ATOM 753 C CA . HIS A 1 97 ? -33.409 7.542 14.019 1.00 44.34 97 HIS A CA 1
ATOM 754 C C . HIS A 1 97 ? -34.046 8.730 13.315 1.00 44.34 97 HIS A C 1
ATOM 756 O O . HIS A 1 97 ? -34.078 9.848 13.821 1.00 44.34 97 HIS A O 1
ATOM 762 N N . ARG A 1 98 ? -34.497 8.478 12.086 1.00 46.12 98 ARG A N 1
ATOM 763 C CA . ARG A 1 98 ? -35.312 9.388 11.301 1.00 46.12 98 ARG A CA 1
ATOM 764 C C . ARG A 1 98 ? -36.624 9.546 12.059 1.00 46.12 98 ARG A C 1
ATOM 766 O O . ARG A 1 98 ? -37.574 8.808 11.817 1.00 46.12 98 ARG A O 1
ATOM 773 N N . THR A 1 99 ? -36.676 10.478 13.003 1.00 49.12 99 THR A N 1
ATOM 774 C CA . THR A 1 99 ? -37.934 10.960 13.558 1.00 49.12 99 THR A CA 1
ATOM 775 C C . THR A 1 99 ? -38.668 11.636 12.412 1.00 49.12 99 THR A C 1
ATOM 777 O O . THR A 1 99 ? -38.440 12.793 12.070 1.00 49.12 99 THR A O 1
ATOM 780 N N . THR A 1 100 ? -39.535 10.877 11.743 1.00 49.97 100 THR A N 1
ATOM 781 C CA . THR A 1 100 ? -40.551 11.443 10.866 1.00 49.97 100 THR A CA 1
ATOM 782 C C . THR A 1 100 ? -41.476 12.272 11.747 1.00 49.97 100 THR A C 1
ATOM 784 O O . THR A 1 100 ? -42.469 11.766 12.269 1.00 49.97 100 THR A O 1
ATOM 787 N N . HIS A 1 101 ? -41.147 13.547 11.946 1.00 43.66 101 HIS A N 1
ATOM 788 C CA . HIS A 1 101 ? -42.137 14.524 12.358 1.00 43.66 101 HIS A CA 1
ATOM 789 C C . HIS A 1 101 ? -43.186 14.567 11.244 1.00 43.66 101 HIS A C 1
ATOM 791 O O . HIS A 1 101 ? -42.983 15.173 10.195 1.00 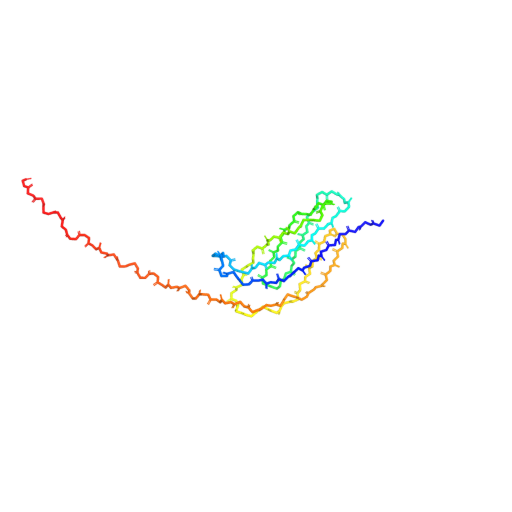43.66 101 HIS A O 1
ATOM 797 N N . LYS A 1 102 ? -44.308 13.865 11.450 1.00 44.31 102 LYS A N 1
ATOM 798 C CA . LYS A 1 102 ? -45.542 14.155 10.724 1.00 44.31 102 LYS A CA 1
ATOM 799 C C . LYS A 1 102 ? -45.864 15.619 11.014 1.00 44.31 102 LYS A C 1
ATOM 801 O O . LYS A 1 102 ? -46.182 15.955 12.154 1.00 44.31 102 LYS A O 1
ATOM 806 N N . CYS A 1 103 ? -45.776 16.481 10.006 1.00 42.38 103 CYS A N 1
ATOM 807 C CA . CYS A 1 103 ? -46.391 17.801 10.061 1.00 42.38 103 CYS A CA 1
ATOM 808 C C . CYS A 1 103 ? -47.908 17.605 10.184 1.00 42.38 103 CYS A C 1
ATOM 810 O O . CYS A 1 103 ? -48.612 17.448 9.190 1.00 42.38 103 CYS A O 1
ATOM 812 N N . ASN A 1 104 ? -48.415 17.570 11.415 1.00 52.88 104 ASN A N 1
ATOM 813 C CA . ASN A 1 104 ? -49.825 17.802 11.681 1.00 52.88 104 ASN A CA 1
ATOM 814 C C . ASN A 1 104 ? -50.082 19.293 11.474 1.00 52.88 104 ASN A C 1
ATOM 816 O O . ASN A 1 104 ? -49.676 20.102 12.303 1.00 52.88 104 ASN A O 1
ATOM 820 N N . GLY A 1 105 ? -50.772 19.653 10.393 1.00 47.41 105 GLY A N 1
ATOM 821 C CA . GLY A 1 105 ? -51.364 20.982 10.290 1.00 47.41 105 GLY A CA 1
ATOM 822 C C . GLY A 1 105 ? -51.446 21.549 8.884 1.00 47.41 105 GLY A C 1
ATOM 823 O O . GLY A 1 105 ? -50.633 22.380 8.510 1.00 47.41 105 GLY A O 1
ATOM 824 N N . ALA A 1 106 ? -52.508 21.199 8.166 1.00 44.28 106 ALA A N 1
ATOM 825 C CA . ALA A 1 106 ? -53.230 22.178 7.362 1.00 44.28 106 ALA A CA 1
ATOM 826 C C . ALA A 1 106 ? -54.701 21.749 7.299 1.00 44.28 106 ALA A C 1
ATOM 828 O O . ALA A 1 106 ? -55.097 20.916 6.485 1.00 44.28 106 ALA A O 1
ATOM 829 N N . LYS A 1 107 ? -55.511 22.292 8.217 1.00 50.22 107 LYS A N 1
ATOM 830 C CA . LYS A 1 107 ? -56.969 22.332 8.068 1.00 50.22 107 LYS A CA 1
ATOM 831 C C . LYS A 1 107 ? -57.266 23.025 6.734 1.00 50.22 107 LYS A C 1
ATOM 833 O O . LYS A 1 107 ? -56.935 24.198 6.593 1.00 50.22 107 LYS A O 1
ATOM 838 N N . ARG A 1 108 ? -57.905 22.329 5.789 1.00 45.12 108 ARG A N 1
ATOM 839 C CA . ARG A 1 108 ? -58.662 22.998 4.724 1.00 45.12 108 ARG A CA 1
ATOM 840 C C . ARG A 1 108 ? -59.838 23.712 5.392 1.00 45.12 108 ARG A C 1
ATOM 842 O O . ARG A 1 108 ? -60.662 23.061 6.032 1.00 45.12 108 ARG A O 1
ATOM 849 N N . ARG A 1 109 ? -59.847 25.039 5.313 1.00 51.06 109 ARG A N 1
ATOM 850 C CA . ARG A 1 109 ? -61.075 25.828 5.347 1.00 51.06 109 ARG A CA 1
ATOM 851 C C . ARG A 1 109 ? -61.421 26.162 3.902 1.00 51.06 109 ARG A C 1
ATOM 853 O O . ARG A 1 109 ? -60.505 26.409 3.118 1.00 51.06 109 ARG A O 1
ATOM 860 N N . ASP A 1 110 ? -62.728 26.156 3.681 1.00 49.97 110 ASP A N 1
ATOM 861 C CA . ASP A 1 110 ? -63.494 26.536 2.494 1.00 49.97 110 ASP A CA 1
ATOM 862 C C . ASP A 1 110 ? -63.614 25.462 1.402 1.00 49.97 110 ASP A C 1
ATOM 864 O O . ASP A 1 110 ? -62.606 25.094 0.755 1.00 49.97 110 ASP A O 1
#

Solvent-accessible surface area (backbone atoms only — not comparable to full-atom values): 6909 Å² total; per-residue (Å²): 135,88,58,68,48,77,48,79,52,67,65,47,67,43,89,86,43,104,54,51,36,32,40,34,35,33,33,34,22,83,81,41,82,40,69,33,38,38,44,39,86,84,44,79,45,80,45,80,24,29,72,56,84,49,78,39,82,41,76,40,77,72,97,57,47,63,46,79,40,66,29,43,38,36,37,89,95,43,74,45,80,50,74,51,68,44,74,44,85,77,76,76,82,74,78,77,75,78,76,76,75,75,84,84,80,78,81,85,76,136